Protein AF-A0AAD7I2F7-F1 (afdb_monomer_lite)

Radius of gyration: 21.27 Å; chains: 1; bounding box: 66×37×47 Å

pLDDT: mean 75.52, std 19.24, range [38.38, 95.44]

Structure (mmCIF, N/CA/C/O backbone):
data_AF-A0AAD7I2F7-F1
#
_entry.id   AF-A0AAD7I2F7-F1
#
loop_
_atom_site.group_PDB
_atom_site.id
_atom_site.type_symbol
_atom_site.label_atom_id
_atom_site.label_alt_id
_atom_site.label_comp_id
_atom_site.label_asym_id
_atom_site.label_entity_id
_atom_site.label_seq_id
_atom_site.pdbx_PDB_ins_code
_atom_site.Cartn_x
_atom_site.Cartn_y
_atom_site.Cartn_z
_atom_site.occupancy
_atom_site.B_iso_or_equiv
_atom_site.auth_seq_id
_atom_site.auth_comp_id
_atom_site.auth_asym_id
_atom_site.auth_atom_id
_atom_site.pdbx_PDB_model_num
ATOM 1 N N . MET A 1 1 ? -48.190 25.264 -23.256 1.00 42.88 1 MET A N 1
ATOM 2 C CA . MET A 1 1 ? -47.015 24.386 -23.064 1.00 42.88 1 MET A CA 1
ATOM 3 C C . MET A 1 1 ? -46.349 24.784 -21.761 1.00 42.88 1 MET A C 1
ATOM 5 O O . MET A 1 1 ? -45.834 25.888 -21.679 1.00 42.88 1 MET A O 1
ATOM 9 N N . VAL A 1 2 ? -46.453 23.948 -20.728 1.00 44.16 2 VAL A N 1
ATOM 10 C CA . VAL A 1 2 ? -45.842 24.200 -19.415 1.00 44.16 2 VAL A CA 1
ATOM 11 C C . VAL A 1 2 ? -44.540 23.409 -19.381 1.00 44.16 2 VAL A C 1
ATOM 13 O O . VAL A 1 2 ? -44.574 22.182 -19.378 1.00 44.16 2 VAL A O 1
ATOM 16 N N . TYR A 1 3 ? -43.400 24.095 -19.431 1.00 45.94 3 TYR A N 1
ATOM 17 C CA . TYR A 1 3 ? -42.097 23.451 -19.288 1.00 45.94 3 TYR A CA 1
ATOM 18 C C . TYR A 1 3 ? -41.870 23.134 -17.808 1.00 45.94 3 TYR A C 1
ATOM 20 O O . TYR A 1 3 ? -41.671 24.031 -16.993 1.00 45.94 3 TYR A O 1
ATOM 28 N N . SER A 1 4 ? -41.943 21.854 -17.451 1.00 53.31 4 SER A N 1
ATOM 29 C CA . SER A 1 4 ? -41.556 21.369 -16.127 1.00 53.31 4 SER A CA 1
ATOM 30 C C . SER A 1 4 ? -40.032 21.411 -16.015 1.00 53.31 4 SER A C 1
ATOM 32 O O . SER A 1 4 ? -39.333 20.797 -16.821 1.00 53.31 4 SER A O 1
ATOM 34 N N . ALA A 1 5 ? -39.515 22.134 -15.023 1.00 63.06 5 ALA A N 1
ATOM 35 C CA . ALA A 1 5 ? -38.099 22.113 -14.685 1.00 63.06 5 ALA A CA 1
ATOM 36 C C . ALA A 1 5 ? -37.692 20.694 -14.254 1.00 63.06 5 ALA A C 1
ATOM 38 O O . ALA A 1 5 ? -38.299 20.111 -13.355 1.00 63.06 5 ALA A O 1
ATOM 39 N N . GLN A 1 6 ? -36.675 20.135 -14.909 1.00 62.62 6 GLN A N 1
ATOM 40 C CA . GLN A 1 6 ? -36.056 18.878 -14.493 1.00 62.62 6 GLN A CA 1
ATOM 41 C C . GLN A 1 6 ? -35.366 19.082 -13.131 1.00 62.62 6 GLN A C 1
ATOM 43 O O . GLN A 1 6 ? -34.667 20.086 -12.959 1.00 62.62 6 GLN A O 1
ATOM 48 N N . PRO A 1 7 ? -35.545 18.174 -12.152 1.00 59.78 7 PRO A N 1
ATOM 49 C CA . PRO A 1 7 ? -34.859 18.279 -10.872 1.00 59.78 7 PRO A CA 1
ATOM 50 C C . PRO A 1 7 ? -33.345 18.135 -11.071 1.00 59.78 7 PRO A C 1
ATOM 52 O O . PRO A 1 7 ? -32.884 17.310 -11.859 1.00 59.78 7 PRO A O 1
ATOM 55 N N . ALA A 1 8 ? -32.579 18.961 -10.355 1.00 63.50 8 ALA A N 1
ATOM 56 C CA . ALA A 1 8 ? -31.122 18.981 -10.416 1.00 63.50 8 ALA A CA 1
ATOM 57 C C . ALA A 1 8 ? -30.519 17.581 -10.170 1.00 63.50 8 ALA A C 1
ATOM 59 O O . ALA A 1 8 ? -31.047 16.834 -9.337 1.00 63.50 8 ALA A O 1
ATOM 60 N N . PRO A 1 9 ? -29.407 17.225 -10.844 1.00 55.25 9 PRO A N 1
ATOM 61 C CA . PRO A 1 9 ? -28.747 15.943 -10.640 1.00 55.25 9 PRO A CA 1
ATOM 62 C C . PRO A 1 9 ? -28.333 15.819 -9.172 1.00 55.25 9 PRO A C 1
ATOM 64 O O . PRO A 1 9 ? -27.532 16.604 -8.661 1.00 55.25 9 PRO A O 1
ATOM 67 N N . GLN A 1 10 ? -28.914 14.841 -8.478 1.00 52.84 10 GLN A N 1
ATOM 68 C CA . GLN A 1 10 ? -28.523 14.495 -7.119 1.00 52.84 10 GLN A CA 1
ATOM 69 C C . GLN A 1 10 ? -27.078 14.006 -7.159 1.00 52.84 10 GLN A C 1
ATOM 71 O O . GLN A 1 10 ? -26.795 12.884 -7.570 1.00 52.84 10 GLN A O 1
ATOM 76 N N . GLY A 1 11 ? -26.151 14.875 -6.758 1.00 49.94 11 GLY A N 1
ATOM 77 C CA . GLY A 1 11 ? -24.760 14.498 -6.580 1.00 49.94 11 GLY A CA 1
ATOM 78 C C . GLY A 1 11 ? -24.678 13.367 -5.561 1.00 49.94 11 GLY A C 1
ATOM 79 O O . GLY A 1 11 ? -25.030 13.545 -4.393 1.00 49.94 11 GLY A O 1
ATOM 80 N N . THR A 1 12 ? -24.220 12.198 -5.997 1.00 53.81 12 THR A N 1
ATOM 81 C CA . THR A 1 12 ? -23.905 11.080 -5.112 1.00 53.81 12 THR A CA 1
ATOM 82 C C . THR A 1 12 ? -22.769 11.519 -4.196 1.00 53.81 12 THR A C 1
ATOM 84 O O . THR A 1 12 ? -21.607 11.555 -4.606 1.00 53.81 12 THR A O 1
ATOM 87 N N . LYS A 1 13 ? -23.080 11.903 -2.955 1.00 68.69 13 LYS A N 1
ATOM 88 C CA . LYS A 1 13 ? -22.049 12.109 -1.936 1.00 68.69 13 LYS A CA 1
ATOM 89 C C . LYS A 1 13 ? -21.433 10.744 -1.641 1.00 68.69 13 LYS A C 1
ATOM 91 O O . LYS A 1 13 ? -22.017 9.948 -0.914 1.00 68.69 13 LYS A O 1
ATOM 96 N N . GLY A 1 14 ? -20.290 10.464 -2.266 1.00 72.94 14 GLY A N 1
ATOM 97 C CA . GLY A 1 14 ? -19.510 9.265 -1.987 1.00 72.94 14 GLY A CA 1
ATOM 98 C C . GLY A 1 14 ? -19.144 9.202 -0.505 1.00 72.94 14 GLY A C 1
ATOM 99 O O . GLY A 1 14 ? -18.911 10.233 0.133 1.00 72.94 14 GLY A O 1
ATOM 100 N N . ASP A 1 15 ? -19.112 7.991 0.047 1.00 79.69 15 ASP A N 1
ATOM 101 C CA . ASP A 1 15 ? -18.691 7.779 1.428 1.00 79.69 15 ASP A CA 1
ATOM 102 C C . ASP A 1 15 ? -17.305 8.386 1.674 1.00 79.69 15 ASP A C 1
ATOM 104 O O . ASP A 1 15 ? -16.386 8.269 0.861 1.00 79.69 15 ASP A O 1
ATOM 108 N N . SER A 1 16 ? -17.123 9.006 2.840 1.00 85.25 16 SER A N 1
ATOM 109 C CA . SER A 1 16 ? -15.801 9.499 3.225 1.00 85.25 16 SER A CA 1
ATOM 110 C C . SER A 1 16 ? -14.794 8.343 3.345 1.00 85.25 16 SER A C 1
ATOM 112 O O . SER A 1 16 ? -15.128 7.253 3.816 1.00 85.25 16 SER A O 1
ATOM 114 N N . LYS A 1 17 ? -13.523 8.590 2.991 1.00 82.56 17 LYS A N 1
ATOM 115 C CA . LYS A 1 17 ? -12.438 7.584 3.047 1.00 82.56 17 LYS A CA 1
ATOM 116 C C . LYS A 1 17 ? -12.365 6.856 4.398 1.00 82.56 17 LYS A C 1
ATOM 118 O O . LYS A 1 17 ? -12.117 5.657 4.450 1.00 82.56 17 LYS A O 1
ATOM 123 N N . ILE A 1 18 ? -12.622 7.561 5.504 1.00 85.88 18 ILE A N 1
ATOM 124 C CA . ILE A 1 18 ? -12.588 6.972 6.850 1.00 85.88 18 ILE A CA 1
ATOM 125 C C . ILE A 1 18 ? -13.714 5.955 7.089 1.00 85.88 18 ILE A C 1
ATOM 127 O O . ILE A 1 18 ? -13.490 4.960 7.776 1.00 85.88 18 ILE A O 1
ATOM 131 N N . ILE A 1 19 ? -14.899 6.162 6.505 1.00 90.00 19 ILE A N 1
ATOM 132 C CA . ILE A 1 19 ? -16.008 5.199 6.574 1.00 90.00 19 ILE A CA 1
ATOM 133 C C . ILE A 1 19 ? -15.621 3.923 5.826 1.00 90.00 19 ILE A C 1
ATOM 135 O O . ILE A 1 19 ? -15.828 2.824 6.338 1.00 90.00 19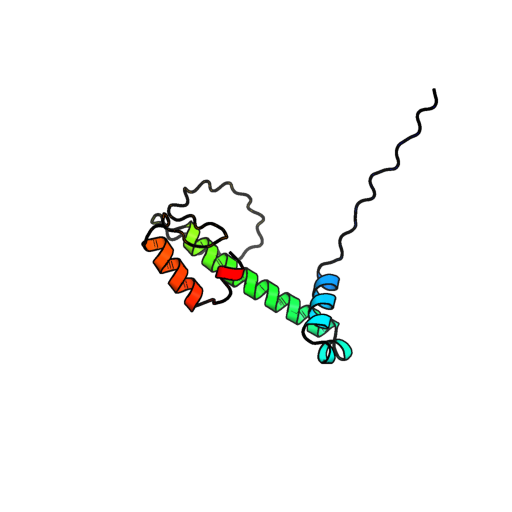 ILE A O 1
ATOM 139 N N . VAL A 1 20 ? -14.986 4.060 4.660 1.00 92.12 20 VAL A N 1
ATOM 140 C CA . VAL A 1 20 ? -14.483 2.917 3.887 1.00 92.12 20 VAL A CA 1
ATOM 141 C C . VAL A 1 20 ? -13.447 2.126 4.693 1.00 92.12 20 VAL A C 1
ATOM 143 O O . VAL A 1 20 ? -13.596 0.916 4.849 1.00 92.12 20 VAL A O 1
ATOM 146 N N . TYR A 1 21 ? -12.456 2.790 5.297 1.00 93.06 21 TYR A N 1
ATOM 147 C CA . TYR A 1 21 ?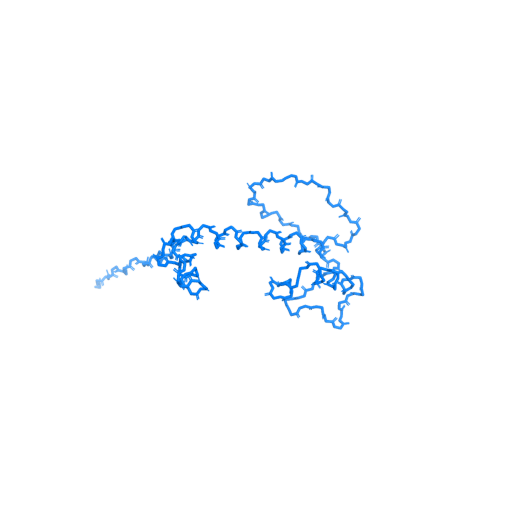 -11.444 2.104 6.114 1.00 93.06 21 TYR A CA 1
ATOM 148 C C . TYR A 1 21 ? -12.016 1.427 7.361 1.00 93.06 21 TYR A C 1
ATOM 150 O O . TYR A 1 21 ? -11.522 0.373 7.757 1.00 93.06 21 TYR A O 1
ATOM 158 N N . LYS A 1 22 ? -13.079 1.978 7.956 1.00 92.62 22 LYS A N 1
ATOM 159 C CA . LYS A 1 22 ? -13.818 1.305 9.032 1.00 92.62 22 LYS A CA 1
ATOM 160 C C . LYS A 1 22 ? -14.465 0.010 8.548 1.00 92.62 22 LYS A C 1
ATOM 162 O O . LYS A 1 22 ? -14.264 -1.021 9.177 1.00 92.62 22 LYS A O 1
ATOM 167 N N . ARG A 1 23 ? -15.172 0.041 7.412 1.00 94.62 23 ARG A N 1
ATOM 168 C CA . ARG A 1 23 ? -15.803 -1.159 6.828 1.00 94.62 23 ARG A CA 1
ATOM 169 C C . ARG A 1 23 ? -14.773 -2.228 6.463 1.00 94.62 23 ARG A C 1
ATOM 171 O O . ARG A 1 23 ? -15.007 -3.407 6.707 1.00 94.62 23 ARG A O 1
ATOM 178 N N . ILE A 1 24 ? -13.628 -1.822 5.908 1.00 93.44 24 ILE A N 1
ATOM 179 C CA . ILE A 1 24 ? -12.507 -2.729 5.626 1.00 93.44 24 ILE A CA 1
ATOM 180 C C . ILE A 1 24 ? -11.981 -3.331 6.936 1.00 93.44 24 ILE A C 1
ATOM 182 O O . ILE A 1 24 ? -11.879 -4.548 7.046 1.00 93.44 24 ILE A O 1
ATOM 186 N N . GLY A 1 25 ? -11.709 -2.502 7.949 1.00 93.62 25 GLY A N 1
ATOM 187 C CA . GLY A 1 25 ? -11.241 -2.964 9.259 1.00 93.6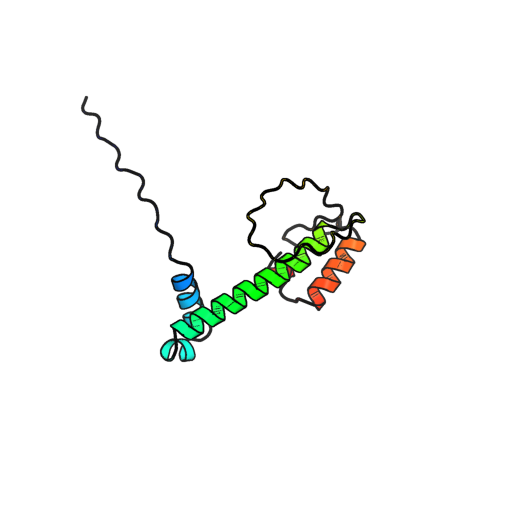2 25 GLY A CA 1
ATOM 188 C C . GLY A 1 25 ? -12.187 -3.968 9.913 1.00 93.62 25 GLY A C 1
ATOM 189 O O . GLY A 1 25 ? -11.736 -5.018 10.356 1.00 93.62 25 GLY A O 1
ATOM 190 N N . GLN A 1 26 ? -13.492 -3.693 9.887 1.00 95.44 26 GLN A N 1
ATOM 191 C CA . GLN A 1 26 ? -14.522 -4.591 10.407 1.00 95.44 26 GLN A CA 1
ATOM 192 C C . GLN A 1 26 ? -14.520 -5.958 9.708 1.00 95.44 26 GLN A C 1
ATOM 194 O O . GLN A 1 26 ? -14.717 -6.974 10.364 1.00 95.44 26 GLN A O 1
ATOM 199 N N . LYS A 1 27 ? -14.291 -6.000 8.388 1.00 95.38 27 LYS A N 1
ATOM 200 C CA . LYS A 1 27 ? -14.243 -7.262 7.633 1.00 95.38 27 LYS A CA 1
ATOM 201 C C . LYS A 1 27 ? -12.970 -8.069 7.875 1.00 95.38 27 LYS A C 1
ATOM 203 O O . LYS A 1 27 ? -13.033 -9.291 7.853 1.00 95.38 27 LYS A O 1
ATOM 208 N N . ILE A 1 28 ? -11.824 -7.407 8.040 1.00 94.19 28 ILE A N 1
ATOM 209 C CA . ILE A 1 28 ? -10.527 -8.093 8.163 1.00 94.19 28 ILE A CA 1
ATOM 210 C C . ILE A 1 28 ? -10.273 -8.533 9.610 1.00 94.19 28 ILE A C 1
ATOM 212 O O . ILE A 1 28 ? -9.717 -9.604 9.830 1.00 94.19 28 ILE A O 1
ATOM 216 N N . LEU A 1 29 ? -10.649 -7.711 10.595 1.00 93.38 29 LEU A N 1
ATOM 217 C CA . LEU A 1 29 ? -10.392 -7.950 12.020 1.00 93.38 29 LEU A CA 1
ATOM 218 C C . LEU A 1 29 ? -11.629 -7.563 12.853 1.00 93.38 29 LEU A C 1
ATOM 220 O O . LEU A 1 29 ? -11.597 -6.529 13.529 1.00 93.38 29 LEU A O 1
ATOM 224 N N . PRO A 1 30 ? -12.716 -8.358 12.800 1.00 93.50 30 PRO A N 1
ATOM 225 C CA . PRO A 1 30 ? -13.972 -8.039 13.483 1.00 93.50 30 PRO A CA 1
ATOM 226 C C . PRO A 1 30 ? -13.791 -7.887 15.001 1.00 93.50 30 PRO A C 1
ATOM 228 O O . PRO A 1 30 ? -14.201 -6.869 15.553 1.00 93.50 30 PRO A O 1
ATOM 231 N N . ASP A 1 31 ? -13.062 -8.797 15.649 1.00 93.88 31 ASP A N 1
ATOM 232 C CA . ASP A 1 31 ? -12.859 -8.795 17.108 1.00 93.88 31 ASP A CA 1
ATOM 233 C C . ASP A 1 31 ? -12.159 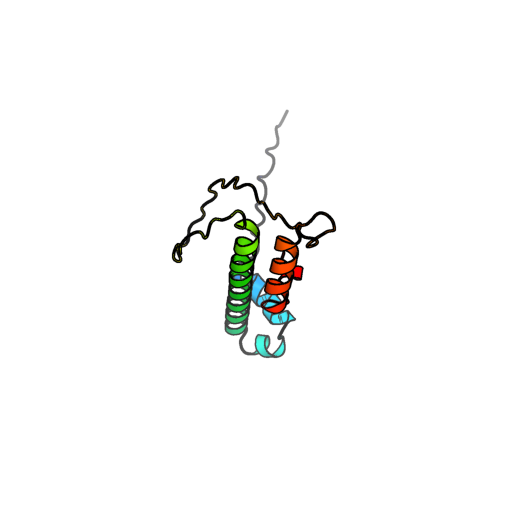-7.514 17.606 1.00 93.88 31 ASP A C 1
ATOM 235 O O . ASP A 1 31 ? -12.534 -6.895 18.605 1.00 93.88 31 ASP A O 1
ATOM 239 N N . LEU A 1 32 ? -11.141 -7.050 16.870 1.00 89.06 32 LEU A N 1
ATOM 240 C CA . LEU A 1 32 ? -10.449 -5.797 17.193 1.00 89.06 32 LEU A CA 1
ATOM 241 C C . LEU A 1 32 ? -11.282 -4.566 16.832 1.00 89.06 32 LEU A C 1
ATOM 243 O O . LEU A 1 32 ? -11.101 -3.505 17.438 1.00 89.06 32 LEU A O 1
ATOM 247 N N . TYR A 1 33 ? -12.174 -4.682 15.848 1.00 92.25 33 TYR A N 1
ATOM 248 C CA . TYR A 1 33 ? -13.079 -3.604 15.474 1.00 92.25 33 TYR A CA 1
ATOM 249 C C . TYR A 1 33 ? -14.113 -3.330 16.569 1.00 92.25 33 TYR A C 1
ATOM 251 O O . TYR A 1 33 ? -14.405 -2.162 16.815 1.00 92.25 33 TYR A O 1
ATOM 259 N N . GLU A 1 34 ? -14.608 -4.360 17.261 1.00 92.12 34 GLU A N 1
ATOM 260 C CA . GLU A 1 34 ? -15.534 -4.198 18.394 1.00 92.12 34 GLU A CA 1
ATOM 261 C C . GLU A 1 34 ? -14.911 -3.386 19.534 1.00 92.12 34 GLU A C 1
ATOM 263 O O . GLU A 1 34 ? -15.568 -2.542 20.142 1.00 92.12 34 GLU A O 1
ATOM 268 N N . THR A 1 35 ? -13.613 -3.583 19.774 1.00 93.19 35 THR A N 1
ATOM 269 C CA . THR A 1 35 ? -12.904 -2.932 20.882 1.00 93.19 35 THR A CA 1
ATOM 270 C C . THR A 1 35 ? -12.353 -1.551 20.505 1.00 93.19 35 THR A C 1
ATOM 272 O O . THR A 1 35 ? -12.375 -0.623 21.313 1.00 93.19 35 THR A O 1
ATOM 275 N N . ALA A 1 36 ? -11.822 -1.379 19.288 1.00 91.81 36 ALA A N 1
ATOM 276 C CA . ALA A 1 36 ? -11.106 -0.159 18.899 1.00 91.81 36 ALA A CA 1
ATOM 277 C C . ALA A 1 36 ? -11.302 0.226 17.414 1.00 91.81 36 ALA A C 1
ATOM 279 O O . ALA A 1 36 ? -10.330 0.295 16.647 1.00 91.81 36 ALA A O 1
ATOM 280 N N . PRO A 1 37 ? -12.529 0.584 16.988 1.00 89.00 37 PRO A N 1
ATOM 281 C CA . PRO A 1 37 ? -12.866 0.762 15.571 1.00 89.00 37 PRO A CA 1
ATOM 282 C C . PRO A 1 37 ? -12.124 1.931 14.903 1.00 89.00 37 PRO A C 1
ATOM 284 O O . PRO A 1 37 ? -11.682 1.834 13.758 1.00 89.00 37 PRO A O 1
ATOM 287 N N . ASN A 1 38 ? -11.938 3.051 15.612 1.00 90.94 38 ASN A N 1
ATOM 288 C CA . ASN A 1 38 ? -11.230 4.221 15.074 1.00 90.94 38 ASN A CA 1
ATOM 289 C C . ASN A 1 38 ? -9.721 3.970 14.935 1.00 90.94 38 ASN A C 1
ATOM 291 O O . ASN A 1 38 ? -9.109 4.391 13.952 1.00 90.94 38 ASN A O 1
ATOM 295 N N . THR A 1 39 ? -9.120 3.282 15.906 1.00 92.94 39 THR A N 1
ATOM 296 C CA . THR A 1 39 ? -7.698 2.917 15.879 1.00 92.94 39 THR A CA 1
ATOM 297 C C . THR A 1 39 ? -7.427 1.921 14.761 1.00 92.94 39 THR A C 1
ATOM 299 O O . THR A 1 39 ? -6.474 2.097 14.002 1.00 92.94 39 THR A O 1
ATOM 302 N N . LEU A 1 40 ? -8.298 0.921 14.605 1.00 93.12 40 LEU A N 1
ATOM 303 C CA . LEU A 1 40 ? -8.202 -0.048 13.523 1.00 93.12 40 LEU A CA 1
ATOM 304 C C . LEU A 1 40 ? -8.335 0.627 12.152 1.00 93.12 40 LEU A C 1
ATOM 306 O O . LEU A 1 40 ? -7.490 0.406 11.291 1.00 93.12 40 LEU A O 1
ATOM 310 N N . ALA A 1 41 ? -9.301 1.531 11.967 1.00 92.44 41 ALA A N 1
ATOM 311 C CA . ALA A 1 41 ? -9.444 2.275 10.715 1.00 92.44 41 ALA A CA 1
ATOM 312 C C . ALA A 1 41 ? -8.200 3.118 10.369 1.00 92.44 41 ALA A C 1
ATOM 314 O O . ALA A 1 41 ? -7.780 3.142 9.213 1.00 92.44 41 ALA A O 1
ATOM 315 N N . LYS A 1 42 ? -7.568 3.773 11.356 1.00 94.00 42 LYS A N 1
ATOM 316 C CA . LYS A 1 42 ? -6.299 4.500 11.150 1.00 94.00 42 LYS A CA 1
ATOM 317 C C . LYS A 1 42 ? -5.158 3.564 10.744 1.00 94.00 42 LYS A C 1
ATOM 319 O O . LYS A 1 42 ? -4.381 3.913 9.862 1.00 94.00 42 LYS A O 1
ATOM 324 N N . ARG A 1 43 ? -5.071 2.378 11.353 1.00 94.19 43 ARG A N 1
ATOM 325 C CA . ARG A 1 43 ? -4.066 1.362 10.998 1.00 94.19 43 ARG A CA 1
ATOM 326 C C . ARG A 1 43 ? -4.277 0.818 9.587 1.00 94.19 43 ARG A C 1
ATOM 328 O O . ARG A 1 43 ? -3.315 0.722 8.834 1.00 94.19 43 ARG A O 1
ATOM 335 N N . VAL A 1 44 ? -5.523 0.518 9.216 1.00 95.06 44 VAL A N 1
ATOM 336 C CA . VAL A 1 44 ? -5.886 0.088 7.856 1.00 95.06 44 VAL A CA 1
ATOM 337 C C . VAL A 1 44 ? -5.518 1.167 6.842 1.00 95.06 44 VAL A C 1
ATOM 339 O O . VAL A 1 44 ? -4.880 0.857 5.840 1.00 95.06 44 VAL A O 1
ATOM 342 N N . LYS A 1 45 ? -5.853 2.432 7.128 1.00 94.56 45 LYS A N 1
ATOM 343 C CA . LYS A 1 45 ? -5.455 3.574 6.299 1.00 94.56 45 LYS A CA 1
ATOM 344 C C . LYS A 1 45 ? -3.938 3.617 6.101 1.00 94.56 45 LYS A C 1
ATOM 346 O O . LYS A 1 45 ? -3.492 3.615 4.961 1.00 94.56 45 LYS A O 1
ATOM 351 N N . GLY A 1 46 ? -3.166 3.620 7.191 1.00 94.81 46 GLY A N 1
ATOM 352 C CA . GLY A 1 46 ? -1.703 3.687 7.119 1.00 94.81 46 GLY A CA 1
ATOM 353 C C . GLY A 1 46 ? -1.122 2.535 6.302 1.00 94.81 46 GLY A C 1
ATOM 354 O O . GLY A 1 46 ? -0.320 2.758 5.405 1.00 94.81 46 GLY A O 1
ATOM 355 N N . LYS A 1 47 ? -1.623 1.311 6.510 1.00 94.44 47 LYS A N 1
ATOM 356 C CA . LYS A 1 47 ? -1.161 0.152 5.744 1.00 94.44 47 LYS A CA 1
ATOM 357 C C . LYS A 1 47 ? -1.486 0.258 4.252 1.00 94.44 47 LYS A C 1
ATOM 359 O O . LYS A 1 47 ? -0.656 -0.126 3.433 1.00 94.44 47 LYS A O 1
ATOM 364 N N . ALA A 1 48 ? -2.668 0.762 3.896 1.00 92.94 48 ALA A N 1
ATOM 365 C CA . ALA A 1 48 ? -3.050 0.982 2.503 1.00 92.94 48 ALA A CA 1
ATOM 366 C C . ALA A 1 48 ? -2.171 2.053 1.835 1.00 92.94 48 ALA A C 1
ATOM 368 O O . ALA A 1 48 ? -1.722 1.864 0.706 1.00 92.94 48 ALA A O 1
ATOM 369 N N . GLU A 1 49 ? -1.882 3.147 2.542 1.00 93.50 49 GLU A N 1
ATOM 370 C CA . GLU A 1 49 ? -1.004 4.220 2.062 1.00 93.50 49 GLU A CA 1
ATOM 371 C C . GLU A 1 49 ? 0.448 3.742 1.902 1.00 93.50 49 GLU A C 1
ATOM 373 O O . GLU A 1 49 ? 1.073 4.036 0.883 1.00 93.50 49 GLU A O 1
ATOM 378 N N . ASP A 1 50 ? 0.956 2.936 2.837 1.00 94.25 50 ASP A N 1
ATOM 379 C CA . ASP A 1 50 ? 2.289 2.332 2.752 1.00 94.25 50 ASP A CA 1
ATOM 380 C C . ASP A 1 50 ? 2.414 1.402 1.537 1.00 94.25 50 ASP A C 1
ATOM 382 O O . ASP A 1 50 ? 3.385 1.490 0.784 1.00 94.25 50 ASP A O 1
ATOM 386 N N . LEU A 1 51 ? 1.417 0.535 1.308 1.00 93.94 51 LEU A N 1
ATOM 387 C CA . LEU A 1 51 ? 1.381 -0.354 0.141 1.00 93.94 51 LEU A CA 1
ATOM 388 C C . LEU A 1 51 ? 1.355 0.447 -1.164 1.00 93.94 51 LEU A C 1
ATOM 390 O O . LEU A 1 51 ? 2.125 0.159 -2.078 1.00 93.94 51 LEU A O 1
ATOM 394 N N . LEU A 1 52 ? 0.520 1.487 -1.231 1.00 92.06 52 LEU A N 1
ATOM 395 C CA . LEU A 1 52 ? 0.443 2.366 -2.395 1.00 92.06 52 LEU A CA 1
ATOM 396 C C . LEU A 1 52 ? 1.769 3.097 -2.644 1.00 92.06 52 LEU A C 1
ATOM 398 O O . LEU A 1 52 ? 2.180 3.258 -3.792 1.00 92.06 52 LEU A O 1
ATOM 402 N N . LYS A 1 53 ? 2.458 3.533 -1.585 1.00 92.25 53 LYS A N 1
ATOM 403 C CA . LYS A 1 53 ? 3.758 4.206 -1.686 1.00 92.25 53 LYS A CA 1
ATOM 404 C C . LYS A 1 53 ? 4.833 3.274 -2.245 1.00 92.25 53 LYS A C 1
ATOM 406 O O . LYS A 1 53 ? 5.573 3.677 -3.142 1.00 92.25 53 LYS A O 1
ATOM 411 N N . VAL A 1 54 ? 4.902 2.039 -1.745 1.00 92.06 54 VAL A N 1
ATOM 412 C CA . VAL A 1 54 ? 5.838 1.014 -2.237 1.00 92.06 54 VAL A CA 1
ATOM 413 C C . VAL A 1 54 ? 5.535 0.676 -3.697 1.00 92.06 54 VAL A C 1
ATOM 415 O O . VAL A 1 54 ? 6.442 0.720 -4.525 1.00 92.06 54 VAL A O 1
ATOM 418 N N . TYR A 1 55 ? 4.263 0.457 -4.040 1.00 91.94 55 TYR A N 1
ATOM 419 C CA . TYR A 1 55 ? 3.837 0.228 -5.421 1.00 91.94 55 TYR A CA 1
ATOM 420 C C . TYR A 1 55 ? 4.276 1.362 -6.357 1.00 91.94 55 TYR A C 1
ATOM 422 O O . TYR A 1 55 ? 4.971 1.111 -7.338 1.00 91.94 55 TYR A O 1
ATOM 430 N N . LYS A 1 56 ? 3.958 2.622 -6.025 1.00 89.12 56 LYS A N 1
ATOM 431 C CA . LYS A 1 56 ? 4.333 3.787 -6.847 1.00 89.12 56 LYS A CA 1
ATOM 432 C C . LYS A 1 56 ? 5.842 3.891 -7.053 1.00 89.12 56 LYS A C 1
ATOM 434 O O . LYS A 1 56 ? 6.279 4.275 -8.133 1.00 89.12 56 LYS A O 1
ATOM 439 N N . LYS A 1 57 ? 6.644 3.566 -6.034 1.00 88.69 57 LYS A N 1
ATOM 440 C CA . LYS A 1 57 ? 8.110 3.547 -6.142 1.00 88.69 57 LYS A CA 1
ATOM 441 C C . LYS A 1 57 ? 8.572 2.529 -7.190 1.00 88.69 57 LYS A C 1
ATOM 443 O O . LYS A 1 57 ? 9.386 2.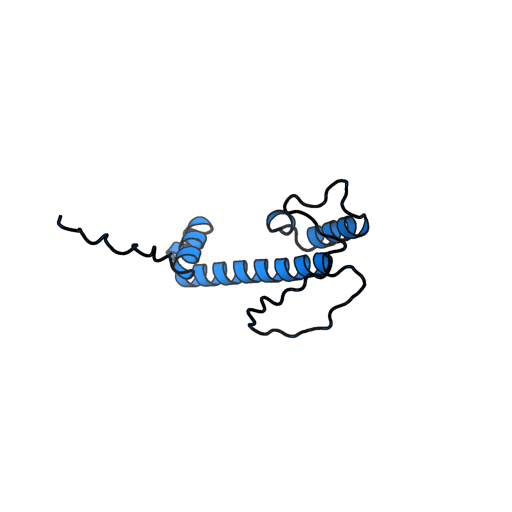864 -8.043 1.00 88.69 57 LYS A O 1
ATOM 448 N N . HIS A 1 58 ? 8.053 1.305 -7.130 1.00 86.94 58 HIS A N 1
ATOM 449 C CA . HIS A 1 58 ? 8.428 0.244 -8.062 1.00 86.94 58 HIS A CA 1
ATOM 450 C C . HIS A 1 58 ? 7.870 0.469 -9.476 1.00 86.94 58 HIS A C 1
ATOM 452 O O . HIS A 1 58 ? 8.591 0.262 -10.445 1.00 86.94 58 HIS A O 1
ATOM 458 N N . SER A 1 59 ? 6.644 0.985 -9.598 1.00 85.31 59 SER A N 1
ATOM 459 C CA . SER A 1 59 ? 6.031 1.341 -10.884 1.00 85.31 59 SER A CA 1
ATOM 460 C C . SER A 1 59 ? 6.854 2.408 -11.619 1.00 85.31 59 SER A C 1
ATOM 462 O O . SER A 1 59 ? 7.211 2.213 -12.777 1.00 85.31 59 SER A O 1
ATOM 464 N N . ARG A 1 60 ? 7.313 3.465 -10.929 1.00 82.38 60 ARG A N 1
ATOM 465 C CA . ARG A 1 60 ? 8.246 4.448 -11.521 1.00 82.38 60 ARG A CA 1
ATOM 466 C C . ARG A 1 60 ? 9.565 3.819 -11.984 1.00 82.38 60 ARG A C 1
ATOM 468 O O . ARG A 1 60 ? 10.082 4.206 -13.025 1.00 82.38 60 ARG A O 1
ATOM 475 N N . LYS A 1 61 ? 10.101 2.835 -11.246 1.00 80.44 61 LYS A N 1
ATOM 476 C CA . LYS A 1 61 ? 11.331 2.114 -11.638 1.00 80.44 61 LYS A CA 1
ATOM 477 C C . LYS A 1 61 ? 11.153 1.402 -12.990 1.00 80.44 61 LYS A C 1
ATOM 479 O O . LYS A 1 61 ? 12.093 1.390 -13.777 1.00 80.44 61 LYS A O 1
ATOM 484 N N . LEU A 1 62 ? 9.962 0.860 -13.271 1.00 77.25 62 LEU A N 1
ATOM 485 C CA . LEU A 1 62 ? 9.636 0.252 -14.570 1.00 77.25 62 LEU A CA 1
ATOM 486 C C . LEU A 1 62 ? 9.481 1.289 -15.689 1.00 77.25 62 LEU A C 1
ATOM 488 O O . LEU A 1 62 ? 9.882 1.027 -16.815 1.00 77.25 62 LEU A O 1
ATOM 492 N N . GLN A 1 63 ? 8.938 2.469 -15.380 1.00 72.62 63 GLN A N 1
ATOM 493 C CA . GLN A 1 63 ? 8.666 3.508 -16.379 1.00 72.62 63 GLN A CA 1
ATOM 494 C C . GLN A 1 63 ? 9.936 4.192 -16.919 1.00 72.62 63 GLN A C 1
ATOM 496 O O . GLN A 1 63 ? 10.001 4.543 -18.090 1.00 72.62 63 GLN A O 1
ATOM 501 N N . VAL A 1 64 ? 10.962 4.358 -16.084 1.00 63.53 64 VAL A N 1
ATOM 502 C CA . VAL A 1 64 ? 12.094 5.265 -16.359 1.00 63.53 64 VAL A CA 1
ATOM 503 C C . VAL A 1 64 ? 13.282 4.592 -17.075 1.00 63.53 64 VAL A C 1
ATOM 505 O O . VAL A 1 64 ? 14.302 5.222 -17.347 1.00 63.53 64 VAL A O 1
ATOM 508 N N . THR A 1 65 ? 13.208 3.306 -17.430 1.00 53.22 65 THR A N 1
ATOM 509 C CA . THR A 1 65 ? 14.374 2.596 -17.996 1.00 53.22 65 THR A CA 1
ATOM 510 C C . THR A 1 65 ? 14.534 2.760 -19.508 1.00 53.22 65 THR A C 1
ATOM 512 O O . THR A 1 65 ? 14.543 1.785 -20.247 1.00 53.22 65 THR A O 1
ATOM 515 N N . GLY A 1 66 ? 14.762 4.021 -19.891 1.00 43.97 66 GLY A N 1
ATOM 516 C CA . GLY A 1 66 ? 15.632 4.468 -20.978 1.00 43.97 66 GLY A CA 1
ATOM 517 C C . GLY A 1 66 ? 16.723 5.399 -20.434 1.00 43.97 66 GLY A C 1
ATOM 518 O O . GLY A 1 66 ? 16.683 6.611 -20.601 1.00 43.97 66 GLY A O 1
ATOM 519 N N . GLY A 1 67 ? 17.684 4.850 -19.685 1.00 45.41 67 GLY A N 1
ATOM 520 C CA . GLY A 1 67 ? 18.957 5.524 -19.378 1.00 45.41 67 GLY A CA 1
ATOM 521 C C . GLY A 1 67 ? 18.964 6.763 -18.461 1.00 45.41 67 GLY A C 1
ATOM 522 O O . GLY A 1 67 ? 20.018 7.387 -18.349 1.00 45.41 67 GLY A O 1
ATOM 523 N N . GLY A 1 68 ? 17.877 7.129 -17.773 1.00 40.81 68 GLY A N 1
ATOM 524 C CA . GLY A 1 68 ? 17.852 8.323 -16.914 1.00 40.81 68 GLY A CA 1
ATOM 525 C C . GLY A 1 68 ? 17.510 8.039 -15.452 1.00 40.81 68 GLY A C 1
ATOM 526 O O . GLY A 1 68 ? 16.343 7.999 -15.102 1.00 40.81 68 GLY A O 1
ATOM 527 N N . LEU A 1 69 ? 18.492 7.923 -14.548 1.00 42.12 69 LEU A N 1
ATOM 528 C CA . LEU A 1 69 ? 18.211 8.062 -13.109 1.00 42.12 69 LEU A CA 1
ATOM 529 C C . LEU A 1 69 ? 17.672 9.482 -12.848 1.00 42.12 69 LEU A C 1
ATOM 531 O O . LEU A 1 69 ? 18.454 10.430 -12.745 1.00 42.12 69 LEU A O 1
ATOM 535 N N . GLN A 1 70 ? 16.350 9.644 -12.730 1.00 44.44 70 GLN A N 1
ATOM 536 C CA . GLN A 1 70 ? 15.774 10.866 -12.174 1.00 44.44 70 GLN A CA 1
ATOM 537 C C . GLN A 1 70 ? 16.259 11.000 -10.730 1.00 44.44 70 GLN A C 1
ATOM 539 O O . GLN A 1 70 ? 15.900 10.217 -9.848 1.00 44.44 70 GLN A O 1
ATOM 544 N N . LYS A 1 71 ? 17.143 11.983 -10.535 1.00 40.50 71 LYS A N 1
ATOM 545 C CA . LYS A 1 71 ? 17.645 12.431 -9.241 1.00 40.50 71 LYS A CA 1
ATOM 546 C C . LYS A 1 71 ? 16.478 12.674 -8.297 1.00 40.50 71 LYS A C 1
ATOM 548 O O . LYS A 1 71 ? 15.554 13.402 -8.639 1.00 40.50 71 LYS A O 1
ATOM 553 N N . ASP A 1 72 ? 16.591 12.071 -7.123 1.00 51.12 72 ASP A N 1
ATOM 554 C CA . ASP A 1 72 ? 16.020 12.459 -5.836 1.00 51.12 72 ASP A CA 1
ATOM 555 C C . ASP A 1 72 ? 15.228 13.781 -5.860 1.00 51.12 72 ASP A C 1
ATOM 557 O O . ASP A 1 72 ? 15.756 14.842 -5.526 1.00 51.12 72 ASP A O 1
ATOM 561 N N . VAL A 1 73 ? 13.942 13.736 -6.219 1.00 41.69 73 VAL A N 1
ATOM 562 C CA . VAL A 1 73 ? 13.026 14.827 -5.872 1.00 41.69 73 VAL A CA 1
ATOM 563 C C . VAL A 1 73 ? 12.293 14.400 -4.620 1.00 41.69 73 VAL A C 1
ATOM 565 O O . VAL A 1 73 ? 11.496 13.458 -4.603 1.00 41.69 73 VAL A O 1
ATOM 568 N N . GLY A 1 74 ? 12.682 15.073 -3.542 1.00 40.00 74 GLY A N 1
ATOM 569 C CA . GLY A 1 74 ? 12.096 14.947 -2.232 1.00 40.00 74 GLY A CA 1
ATOM 570 C C . GLY A 1 74 ? 10.577 15.041 -2.283 1.00 40.00 74 GLY A C 1
ATOM 571 O O . GLY A 1 74 ? 9.978 15.744 -3.087 1.00 40.00 74 GLY A O 1
ATOM 572 N N . ASN A 1 75 ? 9.997 14.260 -1.385 1.00 51.47 75 ASN A N 1
ATOM 573 C CA . ASN A 1 75 ? 8.680 14.414 -0.803 1.00 51.47 75 ASN A CA 1
ATOM 574 C C . ASN A 1 75 ? 8.090 15.823 -0.986 1.00 51.47 75 ASN A C 1
ATOM 576 O O . ASN A 1 75 ? 8.532 16.724 -0.290 1.00 51.47 75 ASN A O 1
ATOM 580 N N . GLU A 1 76 ? 7.066 15.983 -1.824 1.00 43.28 76 GLU A N 1
ATOM 581 C CA . GLU A 1 76 ? 6.067 17.032 -1.635 1.00 43.28 76 GLU A CA 1
ATOM 582 C C . GLU A 1 76 ? 4.785 16.740 -2.417 1.00 43.28 76 GLU A C 1
ATOM 584 O O . GLU A 1 76 ? 4.768 16.148 -3.495 1.00 43.28 76 GLU A O 1
ATOM 589 N N . ASP A 1 77 ? 3.697 17.086 -1.749 1.00 53.22 77 ASP A N 1
ATOM 590 C CA . ASP A 1 77 ? 2.302 16.952 -2.124 1.00 53.22 77 ASP A CA 1
ATOM 591 C C . ASP A 1 77 ? 2.035 17.767 -3.401 1.00 53.22 77 ASP A C 1
ATOM 593 O O . ASP A 1 77 ? 1.758 18.961 -3.352 1.00 53.22 77 ASP A O 1
ATOM 597 N N . GLY A 1 78 ? 2.215 17.139 -4.562 1.00 38.38 78 GLY A N 1
ATOM 598 C CA . GLY A 1 78 ? 2.104 17.788 -5.864 1.00 38.38 78 GLY A CA 1
ATOM 599 C C . GLY A 1 78 ? 1.250 16.957 -6.803 1.00 38.38 78 GLY A C 1
ATOM 600 O O . GLY A 1 78 ? 1.685 15.928 -7.317 1.00 38.38 78 GLY A O 1
ATOM 601 N N . ASN A 1 79 ? 0.019 17.414 -7.017 1.00 52.22 79 ASN A N 1
ATOM 602 C CA . ASN A 1 79 ? -0.796 17.071 -8.174 1.00 52.22 79 ASN A CA 1
ATOM 603 C C . ASN A 1 79 ? -0.099 17.618 -9.428 1.00 52.22 79 ASN A C 1
ATOM 605 O O . ASN A 1 79 ? -0.443 18.701 -9.894 1.00 52.22 79 ASN A O 1
ATOM 609 N N . ASP A 1 80 ? 0.919 16.911 -9.907 1.00 40.03 80 ASP A N 1
ATOM 610 C CA . ASP A 1 80 ? 1.624 17.252 -11.134 1.00 40.03 80 ASP A CA 1
ATOM 611 C C . ASP A 1 80 ? 1.204 16.273 -12.231 1.00 40.03 80 ASP A C 1
ATOM 613 O O . ASP A 1 80 ? 1.818 15.232 -12.462 1.00 40.03 80 ASP A O 1
ATOM 617 N N . ASP A 1 81 ? 0.090 16.627 -12.871 1.00 44.56 81 ASP A N 1
ATOM 618 C CA . ASP A 1 81 ? -0.334 16.164 -14.196 1.00 44.56 81 ASP A CA 1
ATOM 619 C C . ASP A 1 81 ? 0.572 16.803 -15.264 1.00 44.56 81 ASP A C 1
ATOM 621 O O . ASP A 1 81 ? 0.127 17.442 -16.217 1.00 44.56 81 ASP A O 1
ATOM 625 N N . SER A 1 82 ? 1.886 16.706 -15.059 1.00 44.03 82 SER A N 1
ATOM 626 C CA . SER A 1 82 ? 2.848 17.056 -16.085 1.00 44.03 82 SER A CA 1
ATOM 627 C C . SER A 1 82 ? 2.960 15.856 -17.000 1.00 44.03 82 SER A C 1
ATOM 629 O O . SER A 1 82 ? 3.510 14.817 -16.649 1.00 44.03 82 SER A O 1
ATOM 631 N N . ASN A 1 83 ? 2.358 16.034 -18.167 1.00 45.38 83 ASN A N 1
ATOM 632 C CA . ASN A 1 83 ? 2.477 15.277 -19.400 1.00 45.38 83 ASN A CA 1
ATOM 633 C C . ASN A 1 83 ? 3.939 14.895 -19.711 1.00 45.38 83 ASN A C 1
ATOM 635 O O . ASN A 1 83 ? 4.589 15.492 -20.569 1.00 45.38 83 ASN A O 1
ATOM 639 N N . VAL A 1 84 ? 4.469 13.896 -19.006 1.00 45.66 84 VAL A N 1
ATOM 640 C CA . VAL A 1 84 ? 5.697 13.216 -19.394 1.00 45.66 84 VAL A CA 1
ATOM 641 C C . VAL A 1 84 ? 5.275 12.104 -20.340 1.00 45.66 84 VAL A C 1
ATOM 643 O O . VAL A 1 84 ? 5.125 10.944 -19.966 1.00 45.66 84 VAL A O 1
ATOM 646 N N . HIS A 1 85 ? 5.090 12.472 -21.605 1.00 38.38 85 HIS A N 1
ATOM 647 C CA . HIS A 1 85 ? 5.194 11.538 -22.722 1.00 38.38 85 HIS A CA 1
ATOM 648 C C .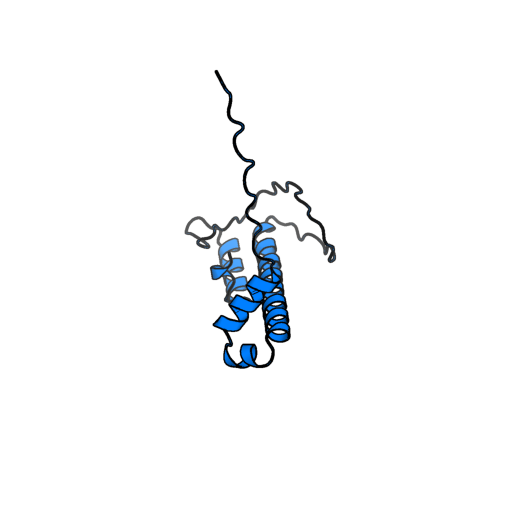 HIS A 1 85 ? 6.678 11.116 -22.869 1.00 38.38 85 HIS A C 1
ATOM 650 O O . HIS A 1 85 ? 7.275 11.235 -23.936 1.00 38.38 85 HIS A O 1
ATOM 656 N N . GLU A 1 86 ? 7.319 10.677 -21.776 1.00 47.72 86 GLU A N 1
ATOM 657 C CA . GLU A 1 86 ? 8.556 9.905 -21.854 1.00 47.72 86 GLU A CA 1
ATOM 658 C C . GLU A 1 86 ? 8.131 8.591 -22.478 1.00 47.72 86 GLU A C 1
ATOM 660 O O . GLU A 1 86 ? 7.256 7.893 -21.965 1.00 47.72 86 GLU A O 1
ATOM 665 N N . PHE A 1 87 ? 8.692 8.296 -23.642 1.00 45.31 87 PHE A N 1
ATOM 666 C CA . PHE A 1 87 ? 8.552 6.997 -24.262 1.00 45.31 87 PHE A CA 1
ATOM 667 C C . PHE A 1 87 ? 8.973 5.949 -23.229 1.00 45.31 87 PHE A C 1
ATOM 669 O O . PHE A 1 87 ? 10.150 5.816 -22.909 1.00 45.31 87 PHE A O 1
ATOM 676 N N . LEU A 1 88 ? 7.983 5.255 -22.669 1.00 55.44 88 LEU A N 1
ATOM 677 C CA . LEU A 1 88 ? 8.172 4.118 -21.785 1.00 55.44 88 LEU A CA 1
ATOM 678 C C . LEU A 1 88 ? 8.863 3.037 -22.613 1.00 55.44 88 LEU A C 1
ATOM 680 O O . LEU A 1 88 ? 8.194 2.240 -23.266 1.00 55.44 88 LEU A O 1
ATOM 684 N N . GLU A 1 89 ? 10.196 3.011 -22.618 1.00 56.59 89 GLU A N 1
ATOM 685 C CA . GLU A 1 89 ? 10.967 1.978 -23.328 1.00 56.59 89 GLU A CA 1
ATOM 686 C C . GLU A 1 89 ? 10.581 0.561 -22.860 1.00 56.59 89 GLU A C 1
ATOM 688 O O . GLU A 1 89 ? 10.781 -0.417 -23.576 1.00 56.59 89 GLU A O 1
ATOM 693 N N . CYS A 1 90 ? 9.990 0.454 -21.665 1.00 62.94 90 CYS A N 1
ATOM 694 C CA . CYS A 1 90 ? 9.595 -0.786 -21.011 1.00 62.94 90 CYS A CA 1
ATOM 695 C C . CYS A 1 90 ? 8.177 -0.700 -20.404 1.00 62.94 90 CYS A C 1
ATOM 697 O O . CYS A 1 90 ? 7.992 -0.951 -19.212 1.00 62.94 90 CYS A O 1
ATOM 699 N N . TYR A 1 91 ? 7.160 -0.325 -21.191 1.00 71.00 91 TYR A N 1
ATOM 700 C CA . TYR A 1 91 ? 5.769 -0.435 -20.727 1.00 71.00 91 TYR A CA 1
ATOM 701 C C . TYR A 1 91 ? 5.383 -1.908 -20.523 1.00 71.00 91 TYR A C 1
ATOM 703 O O . TYR A 1 91 ? 5.497 -2.716 -21.441 1.00 71.00 91 TYR A O 1
ATOM 711 N N . ILE A 1 92 ? 4.912 -2.241 -19.319 1.00 76.12 92 ILE A N 1
ATOM 712 C CA . ILE A 1 92 ? 4.340 -3.549 -18.986 1.00 76.12 92 ILE A CA 1
ATOM 713 C C . ILE A 1 92 ? 2.836 -3.345 -18.751 1.00 76.12 92 ILE A C 1
ATOM 715 O O . ILE A 1 92 ? 2.492 -2.499 -17.916 1.00 76.12 92 ILE A O 1
ATOM 719 N N . PRO A 1 93 ? 1.945 -4.077 -19.444 1.00 75.00 93 PRO A N 1
ATOM 720 C CA . PRO A 1 93 ? 0.499 -3.946 -19.265 1.00 75.00 93 PRO A CA 1
ATOM 721 C C . PRO A 1 93 ? 0.049 -4.469 -17.889 1.00 75.00 93 PRO A C 1
ATOM 723 O O . PRO A 1 93 ? 0.833 -5.084 -17.166 1.00 75.00 93 PRO A O 1
ATOM 726 N N . ALA A 1 94 ? -1.206 -4.218 -17.505 1.00 76.75 94 ALA A N 1
ATOM 727 C CA . ALA A 1 94 ? -1.750 -4.593 -16.189 1.00 76.75 94 ALA A CA 1
ATOM 728 C C . ALA A 1 94 ? -1.682 -6.112 -15.926 1.00 76.75 94 ALA A C 1
ATOM 730 O O . ALA A 1 94 ? -1.524 -6.565 -14.796 1.00 76.75 94 ALA A O 1
ATOM 731 N N . GLU A 1 95 ? -1.734 -6.911 -16.989 1.00 81.12 95 GLU A N 1
ATOM 732 C CA . GLU A 1 95 ? -1.608 -8.367 -16.969 1.00 81.12 95 GLU A CA 1
ATOM 733 C C . GLU A 1 95 ? -0.182 -8.845 -16.634 1.00 81.12 95 GLU A C 1
ATOM 735 O O . GLU A 1 95 ? 0.031 -10.030 -16.367 1.00 81.12 95 GLU A O 1
ATOM 740 N N . GLY A 1 96 ? 0.789 -7.929 -16.610 1.00 82.38 96 GLY A N 1
ATOM 741 C CA . GLY A 1 96 ? 2.199 -8.214 -16.399 1.00 82.38 96 GLY A CA 1
ATOM 742 C C . GLY A 1 96 ? 2.968 -8.419 -17.709 1.00 82.38 96 GLY A C 1
ATOM 743 O O . GLY A 1 96 ? 2.454 -8.157 -18.795 1.00 82.38 96 GLY A O 1
ATOM 744 N N . PRO A 1 97 ? 4.243 -8.833 -17.622 1.00 84.19 97 PRO A N 1
ATOM 745 C CA . PRO A 1 97 ? 5.100 -8.982 -18.788 1.00 84.19 97 PRO A CA 1
ATOM 746 C C . PRO A 1 97 ? 4.606 -10.104 -19.707 1.00 84.19 97 PRO A C 1
ATOM 748 O O . PRO A 1 97 ? 4.373 -11.230 -19.268 1.00 84.19 97 PRO A O 1
ATOM 751 N N . ASP A 1 98 ? 4.518 -9.805 -20.997 1.00 81.00 98 ASP A N 1
ATOM 752 C CA . ASP A 1 98 ? 4.149 -10.735 -22.062 1.00 81.00 98 ASP A CA 1
ATOM 753 C C . ASP A 1 98 ? 5.363 -11.147 -22.913 1.00 81.00 98 ASP A C 1
ATOM 755 O O . ASP A 1 98 ? 6.514 -10.828 -22.593 1.00 81.00 98 ASP A O 1
ATOM 759 N N . HIS A 1 99 ? 5.110 -11.883 -24.002 1.00 75.00 99 HIS A N 1
ATOM 760 C CA . HIS A 1 99 ? 6.131 -12.378 -24.929 1.00 75.00 99 HIS A CA 1
ATOM 761 C C . HIS A 1 99 ? 6.877 -11.266 -25.692 1.00 75.00 99 HIS A C 1
ATOM 763 O O . HIS A 1 99 ? 8.027 -11.497 -26.076 1.00 75.00 99 HIS A O 1
ATOM 769 N N . ASP A 1 100 ? 6.292 -10.072 -25.795 1.00 76.12 100 ASP A N 1
ATOM 770 C CA . ASP A 1 100 ? 6.868 -8.899 -26.463 1.00 76.12 100 ASP A CA 1
ATOM 771 C C . ASP A 1 100 ? 7.620 -7.972 -25.490 1.00 76.12 100 ASP A C 1
ATOM 773 O O . ASP A 1 100 ? 8.422 -7.130 -25.896 1.00 76.12 100 ASP A O 1
ATOM 777 N N . THR A 1 101 ? 7.431 -8.166 -24.182 1.00 80.06 101 THR A N 1
ATOM 778 C CA . THR A 1 101 ? 8.133 -7.415 -23.140 1.00 80.06 101 THR A CA 1
ATOM 779 C C . THR A 1 101 ? 9.642 -7.683 -23.179 1.00 80.06 101 THR A C 1
ATOM 781 O O . THR A 1 101 ? 10.089 -8.835 -23.153 1.00 80.06 101 THR A O 1
ATOM 784 N N . THR A 1 102 ? 10.449 -6.615 -23.183 1.00 83.31 102 THR A N 1
ATOM 785 C CA . THR A 1 102 ? 11.915 -6.711 -23.246 1.00 83.31 102 THR A CA 1
ATOM 786 C C . THR A 1 102 ? 12.484 -7.531 -22.082 1.00 83.31 102 THR A C 1
ATOM 788 O O . THR A 1 102 ? 11.971 -7.510 -20.960 1.00 83.31 102 THR A O 1
ATOM 791 N N . GLN A 1 103 ? 13.591 -8.245 -22.315 1.00 82.12 103 GLN A N 1
ATOM 792 C CA . GLN A 1 103 ? 14.211 -9.065 -21.267 1.00 82.12 103 GLN A CA 1
ATOM 793 C C . GLN A 1 103 ? 14.621 -8.226 -20.043 1.00 82.12 103 GLN A C 1
ATOM 795 O O . GLN A 1 103 ? 14.503 -8.686 -18.909 1.00 82.12 103 GLN A O 1
ATOM 800 N N . THR A 1 104 ? 15.054 -6.982 -20.260 1.00 80.25 104 THR A N 1
ATOM 801 C CA . THR A 1 104 ? 15.372 -6.026 -19.191 1.00 80.25 104 THR A CA 1
ATOM 802 C C . THR A 1 104 ? 14.151 -5.730 -18.319 1.00 80.25 104 THR A C 1
ATOM 804 O O . THR A 1 104 ? 14.243 -5.819 -17.095 1.00 80.25 104 THR A O 1
ATOM 807 N N . ALA A 1 105 ? 12.998 -5.452 -18.933 1.00 81.44 105 ALA A N 1
ATOM 808 C CA . ALA A 1 105 ? 11.748 -5.199 -18.223 1.00 81.44 105 ALA A CA 1
ATOM 809 C C . ALA A 1 105 ? 11.267 -6.433 -17.442 1.00 81.44 105 ALA A C 1
ATOM 811 O O . ALA A 1 105 ? 10.850 -6.307 -16.291 1.00 81.44 105 ALA A O 1
ATOM 812 N N . ARG A 1 106 ? 11.409 -7.638 -18.014 1.00 85.38 106 ARG A N 1
ATOM 813 C CA . ARG A 1 106 ? 11.100 -8.905 -17.323 1.00 85.38 106 ARG A CA 1
ATOM 814 C C . ARG A 1 106 ? 11.976 -9.131 -16.095 1.00 85.38 106 ARG A C 1
ATOM 816 O O . ARG A 1 106 ? 11.457 -9.421 -15.021 1.00 85.38 106 ARG A O 1
ATOM 823 N N . ASN A 1 107 ? 13.290 -8.954 -16.229 1.00 86.56 107 ASN A N 1
ATOM 824 C CA . ASN A 1 107 ? 14.223 -9.123 -15.113 1.00 86.56 107 ASN A CA 1
ATOM 825 C C . ASN A 1 107 ? 13.895 -8.156 -13.964 1.00 86.56 107 ASN A C 1
ATOM 827 O O . ASN A 1 107 ? 13.909 -8.540 -12.795 1.00 86.56 107 ASN A O 1
ATOM 831 N N . LEU A 1 108 ? 13.562 -6.908 -14.303 1.00 85.31 108 LEU A N 1
ATOM 832 C CA . LEU A 1 108 ? 13.179 -5.893 -13.329 1.00 85.31 108 LEU A CA 1
ATOM 833 C C . LEU A 1 108 ? 11.830 -6.209 -12.666 1.00 85.31 108 LEU A C 1
ATOM 835 O O . LEU A 1 108 ? 11.693 -6.066 -11.452 1.00 85.31 108 LEU A O 1
ATOM 839 N N . TRP A 1 109 ? 10.849 -6.679 -13.438 1.00 87.56 109 TRP A N 1
ATOM 840 C CA . TRP A 1 109 ? 9.571 -7.155 -12.910 1.00 87.56 109 TRP A CA 1
ATOM 841 C C . TRP A 1 109 ? 9.756 -8.289 -11.895 1.00 87.56 109 TRP A C 1
ATOM 843 O O . TRP A 1 109 ? 9.146 -8.274 -10.823 1.00 87.56 109 TRP A O 1
ATOM 853 N N . GLU A 1 110 ? 10.625 -9.256 -12.191 1.00 89.31 110 GLU A N 1
ATOM 854 C CA . GLU A 1 110 ? 10.942 -10.349 -11.269 1.00 89.31 110 GLU A CA 1
ATOM 855 C C . GLU A 1 110 ? 11.638 -9.862 -9.992 1.00 89.31 110 GLU A C 1
ATOM 857 O O . GLU A 1 110 ? 11.296 -10.322 -8.903 1.00 89.31 110 GLU A O 1
ATOM 862 N N . GLU A 1 111 ? 12.592 -8.932 -10.100 1.00 89.88 111 GLU A N 1
ATOM 863 C CA . GLU A 1 111 ? 13.258 -8.304 -8.948 1.00 89.88 111 GLU A CA 1
ATOM 864 C C . GLU A 1 111 ? 12.233 -7.603 -8.044 1.00 89.88 111 GLU A C 1
ATOM 866 O O . GLU A 1 111 ? 12.168 -7.863 -6.843 1.00 89.88 111 GLU A O 1
ATOM 871 N N . ILE A 1 112 ? 11.358 -6.787 -8.636 1.00 89.69 112 ILE A N 1
ATOM 872 C CA . ILE A 1 112 ? 10.294 -6.087 -7.914 1.00 89.69 112 ILE A CA 1
ATOM 873 C C . ILE A 1 112 ? 9.330 -7.078 -7.259 1.00 89.69 112 ILE A C 1
ATOM 875 O O . ILE A 1 112 ? 8.934 -6.878 -6.115 1.00 89.69 112 ILE A O 1
ATOM 879 N N . THR A 1 113 ? 8.952 -8.149 -7.955 1.00 91.38 113 THR A N 1
ATOM 880 C CA . THR A 1 113 ? 8.020 -9.153 -7.422 1.00 91.38 113 THR A CA 1
ATOM 881 C C . THR A 1 113 ? 8.633 -9.925 -6.249 1.00 91.38 113 THR A C 1
ATOM 883 O O . THR A 1 113 ? 7.916 -10.283 -5.313 1.00 91.38 113 THR A O 1
ATOM 886 N N . LYS A 1 114 ? 9.956 -10.146 -6.251 1.00 91.31 114 LYS A N 1
ATOM 887 C CA . LYS A 1 114 ? 10.682 -10.730 -5.110 1.00 91.31 114 LYS A CA 1
ATOM 888 C C . LYS A 1 114 ? 10.663 -9.799 -3.895 1.00 91.31 114 LYS A C 1
ATOM 890 O O . LYS A 1 114 ? 10.383 -10.265 -2.791 1.00 91.31 114 LYS A O 1
ATOM 895 N N . ASP A 1 115 ? 10.895 -8.504 -4.099 1.00 91.44 115 ASP A N 1
ATOM 896 C CA . ASP A 1 115 ? 10.913 -7.505 -3.022 1.00 91.44 115 ASP A CA 1
ATOM 897 C C . ASP A 1 115 ? 9.507 -7.169 -2.499 1.00 91.44 115 ASP A C 1
ATOM 899 O O . ASP A 1 115 ? 9.286 -6.970 -1.301 1.00 91.44 115 ASP A O 1
ATOM 903 N N . PHE A 1 116 ? 8.526 -7.121 -3.398 1.00 92.06 116 PHE A N 1
ATOM 904 C CA . PHE A 1 116 ? 7.146 -6.760 -3.122 1.00 92.06 116 PHE A CA 1
ATOM 905 C C . PHE A 1 116 ? 6.194 -7.734 -3.820 1.00 92.06 116 PHE A C 1
ATOM 907 O O . PHE A 1 116 ? 5.660 -7.472 -4.891 1.00 92.06 116 PHE A O 1
ATOM 914 N N . LYS A 1 117 ? 5.901 -8.854 -3.152 1.00 93.00 117 LYS A N 1
ATOM 915 C CA . LYS A 1 117 ? 5.039 -9.928 -3.686 1.00 93.00 117 LYS A CA 1
ATOM 916 C C . LYS A 1 117 ? 3.629 -9.503 -4.120 1.00 93.00 117 LYS A C 1
ATOM 918 O O . LYS A 1 117 ? 2.967 -10.242 -4.837 1.00 93.00 117 LYS A O 1
ATOM 923 N N . TYR A 1 118 ? 3.140 -8.359 -3.638 1.00 90.94 118 TYR A N 1
ATOM 924 C CA . TYR A 1 118 ? 1.828 -7.825 -4.013 1.00 90.94 118 TYR A CA 1
ATOM 925 C C . TYR A 1 118 ? 1.883 -6.983 -5.291 1.00 90.94 118 TYR A C 1
ATOM 927 O O . TYR A 1 118 ? 0.833 -6.568 -5.770 1.00 90.94 118 TYR A O 1
ATOM 935 N N . PHE A 1 119 ? 3.077 -6.743 -5.844 1.00 90.19 119 PHE A N 1
ATOM 936 C CA . PHE A 1 119 ? 3.266 -5.924 -7.034 1.00 90.19 119 PHE A CA 1
ATOM 937 C C . PHE A 1 119 ? 2.422 -6.402 -8.223 1.00 90.19 119 PHE A C 1
ATOM 939 O O . PHE A 1 119 ? 1.657 -5.581 -8.718 1.00 90.19 119 PHE A O 1
ATOM 946 N N . PRO A 1 120 ? 2.419 -7.698 -8.610 1.00 89.50 120 PRO A N 1
ATOM 947 C CA . PRO A 1 120 ? 1.613 -8.156 -9.746 1.00 89.50 120 PRO A CA 1
ATOM 948 C C . PRO A 1 120 ? 0.104 -7.997 -9.536 1.00 89.50 120 PRO A C 1
ATOM 950 O O . PRO A 1 120 ? -0.646 -7.890 -10.491 1.00 89.50 120 PRO A O 1
ATOM 953 N N . MET A 1 121 ? -0.357 -7.997 -8.283 1.00 87.94 121 MET A N 1
ATOM 954 C CA . MET A 1 121 ? -1.776 -7.828 -7.955 1.00 87.94 121 MET A CA 1
ATOM 955 C C . MET A 1 121 ? -2.206 -6.351 -7.962 1.00 87.94 121 MET A C 1
ATOM 957 O O . MET A 1 121 ? -3.398 -6.059 -7.943 1.00 87.94 121 MET A O 1
ATOM 961 N N . MET A 1 122 ? -1.245 -5.427 -7.914 1.00 87.00 122 MET A N 1
ATOM 962 C CA . MET A 1 122 ? -1.476 -3.984 -7.814 1.00 87.00 122 MET A CA 1
ATOM 963 C C . MET A 1 122 ? -1.095 -3.213 -9.083 1.00 87.00 122 MET A C 1
ATOM 965 O O . MET A 1 122 ? -1.300 -2.000 -9.100 1.00 87.00 122 MET A O 1
ATOM 969 N N . HIS A 1 123 ? -0.499 -3.883 -10.073 1.00 86.12 123 HIS A N 1
ATOM 970 C CA . HIS A 1 123 ? -0.024 -3.288 -11.323 1.00 86.12 123 HIS A CA 1
ATOM 971 C C . HIS A 1 123 ? -1.165 -2.962 -12.276 1.00 86.12 123 HIS A C 1
ATOM 973 O O . HIS A 1 123 ? -1.132 -1.817 -12.778 1.00 86.12 123 HIS A O 1
#

Secondary structure (DSSP, 8-state):
---PPPPPP----PPPHHHHHHHHHHHH-HHHHHH-HHHHHHHHHHHHHHHHHHHHHHHHHHHTTTT---------------------TT---TT---TTS-HHHHHHHHHHHHH-TTHHHH-

Organism: NCBI:txid230809

Foldseek 3Di:
DDDDDDDDPDPPPDDDLLVVLLVVLCVPPVPVCVVPSNVSSVVSVVVVVVLVVLLVVLVVVQQPPPPDDPPDDDDDDDPPPPPPPPPRPADADLQGDDPPGDPVSVVSSVVSCVVPVCNSVVD

Sequence (123 aa):
MVYSAQPAPQGTKGDSKIIVYKRIGQKILPDLYETAPNTLAKRVKGKAEDLLKVYKKHSRKLQVTGGGLQKDVGNEDGNDDSNVHEFLECYIPAEGPDHDTTQTARNLWEEITKDFKYFPMMH